Protein AF-A0A835BH33-F1 (afdb_monomer)

Solvent-accessible surface area (backbone atoms only — not comparable to full-atom values): 7454 Å² total; per-residue (Å²): 140,60,70,86,76,38,69,67,46,63,71,43,41,65,60,53,50,51,51,53,51,51,51,51,52,53,50,52,54,50,52,50,50,40,48,76,70,54,49,45,46,80,40,76,40,94,90,46,105,45,78,38,83,45,46,53,61,82,80,37,59,65,74,56,33,54,54,52,49,52,50,52,51,52,51,52,51,49,52,52,52,52,53,72,71,44,67,67,69,64,58,53,55,50,54,52,50,52,53,49,53,51,50,54,51,54,53,50,51,51,51,51,51,50,53,53,50,47,50,65,70,68,53,72,86,86,82,132

Mean predicted aligned error: 17.33 Å

Secondary structure (DSSP, 8-state):
--GGG-HHHHHHHHHHHHHHHHHHHHHHHHHHHHHHTTSEEEEE-SSSSSEEEEEGGGTS-HHHHHHHHHHHHHHHHHHHHHHHHS-HHHHHHHHHHHHHHHHHHHHHHHHHHHHHHHHHHHS-----

pLDDT: mean 76.71, std 11.07, range [39.62, 94.44]

Sequence (128 aa):
MGMLRWPTFKQERATINRLIQSIKRSLDIYKNRRLQVGLFYLTPCTDTCDIELQSQLLRMPLKGAMKRRGQDIKKRRKILASYNTTPADVSATSETRLIRAGMESLLRYTIVSIFIGCIIVLIPKVGG

Organism: NCBI:txid1010633

Structure (mmCIF, N/CA/C/O backbone):
data_AF-A0A835BH33-F1
#
_entry.id   AF-A0A835BH33-F1
#
loop_
_atom_site.group_PDB
_atom_site.id
_atom_site.type_symbol
_atom_site.label_atom_id
_atom_site.label_alt_id
_atom_site.label_comp_id
_atom_site.label_asym_id
_atom_site.label_entity_id
_atom_site.label_seq_id
_atom_site.pdbx_PDB_ins_code
_atom_site.Cartn_x
_atom_site.Cartn_y
_atom_site.Cartn_z
_atom_site.occupancy
_atom_site.B_iso_or_equiv
_atom_site.auth_seq_id
_atom_site.auth_comp_id
_atom_site.auth_asym_id
_atom_site.auth_atom_id
_atom_site.pdbx_PDB_model_num
ATOM 1 N N . MET A 1 1 ? -34.25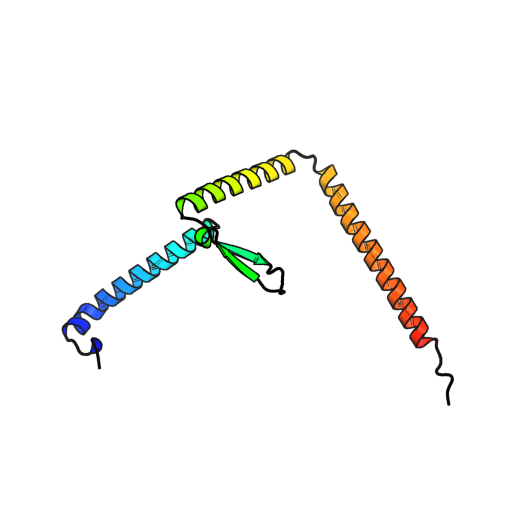0 -11.065 19.771 1.00 48.72 1 MET A N 1
ATOM 2 C CA . MET A 1 1 ? -34.414 -10.241 20.991 1.00 48.72 1 MET A CA 1
ATOM 3 C C . MET A 1 1 ? -33.054 -10.116 21.650 1.00 48.72 1 MET A C 1
ATOM 5 O O . MET A 1 1 ? -32.448 -11.141 21.902 1.00 48.72 1 MET A O 1
ATOM 9 N N . GLY A 1 2 ? -32.533 -8.910 21.856 1.00 73.69 2 GLY A N 1
ATOM 10 C CA . GLY A 1 2 ? -31.167 -8.726 22.360 1.00 73.69 2 GLY A CA 1
ATOM 11 C C . GLY A 1 2 ? -30.985 -7.377 23.045 1.00 73.69 2 GLY A C 1
ATOM 12 O O . GLY A 1 2 ? -31.967 -6.649 23.207 1.00 73.69 2 GLY A O 1
ATOM 13 N N . MET A 1 3 ? -29.729 -7.072 23.398 1.00 66.50 3 MET A N 1
ATOM 14 C CA . MET A 1 3 ? -29.189 -5.913 24.148 1.00 66.50 3 MET A CA 1
ATOM 15 C C . MET A 1 3 ? -29.929 -4.569 23.951 1.00 66.50 3 MET A C 1
ATOM 17 O O . MET A 1 3 ? -30.016 -3.766 24.868 1.00 66.50 3 MET A O 1
ATOM 21 N N . LEU A 1 4 ? -30.566 -4.363 22.796 1.00 67.62 4 LEU A N 1
ATOM 22 C CA . LEU A 1 4 ? -31.485 -3.264 22.462 1.00 67.62 4 LEU A CA 1
ATOM 23 C C . LEU A 1 4 ? -32.675 -3.054 23.426 1.00 67.62 4 LEU A C 1
ATOM 25 O O . LEU A 1 4 ? -33.210 -1.945 23.483 1.00 67.62 4 LEU A O 1
ATOM 29 N N . ARG A 1 5 ? -33.119 -4.085 24.161 1.00 75.31 5 ARG A N 1
ATOM 30 C CA . ARG A 1 5 ? -34.182 -3.958 25.182 1.00 75.31 5 ARG A CA 1
ATOM 31 C C . ARG A 1 5 ? -33.660 -3.551 26.563 1.00 75.31 5 ARG A C 1
ATOM 33 O O . ARG A 1 5 ? -34.475 -3.225 27.420 1.00 75.31 5 ARG A O 1
ATOM 40 N N . TRP A 1 6 ? -32.346 -3.558 26.791 1.00 80.94 6 TRP A N 1
ATOM 41 C CA . TRP A 1 6 ? -31.793 -3.226 28.101 1.00 80.94 6 TRP A CA 1
ATOM 42 C C . TRP A 1 6 ? -31.897 -1.717 28.377 1.00 80.94 6 TRP A C 1
ATOM 44 O O . TRP A 1 6 ? -31.460 -0.915 27.545 1.00 80.94 6 TRP A O 1
ATOM 54 N N . PRO A 1 7 ? -32.452 -1.307 29.532 1.00 77.56 7 PRO A N 1
ATOM 55 C CA . PRO A 1 7 ? -32.580 0.105 29.901 1.00 77.56 7 PRO A CA 1
ATOM 56 C C . PRO A 1 7 ? -31.224 0.820 29.943 1.00 77.56 7 PRO A C 1
ATOM 58 O O . PRO A 1 7 ? -31.071 1.906 29.389 1.00 77.56 7 PRO A O 1
ATOM 61 N N . THR A 1 8 ? -30.215 0.147 30.498 1.00 77.06 8 THR A N 1
ATOM 62 C CA . THR A 1 8 ? -28.817 0.595 30.549 1.00 77.06 8 THR A CA 1
ATOM 63 C C . THR A 1 8 ? -28.206 0.755 29.162 1.00 77.06 8 THR A C 1
ATOM 65 O O . THR A 1 8 ? -27.511 1.732 28.903 1.00 77.06 8 THR A O 1
ATOM 68 N N . PHE A 1 9 ? -28.519 -0.140 28.219 1.00 76.62 9 PHE A N 1
ATOM 69 C CA . PHE A 1 9 ? -28.060 0.005 26.836 1.00 76.62 9 PHE A CA 1
ATOM 70 C C . PHE A 1 9 ? -28.695 1.214 26.141 1.00 76.62 9 PHE A C 1
ATOM 72 O O . PHE A 1 9 ? -28.031 1.866 25.343 1.00 76.62 9 PHE A O 1
ATOM 79 N N . LYS A 1 10 ? -29.961 1.547 26.436 1.00 76.19 10 LYS A N 1
ATOM 80 C CA . LYS A 1 10 ? -30.599 2.763 25.903 1.00 76.19 10 LYS A CA 1
ATOM 81 C C . LYS A 1 10 ? -29.966 4.039 26.459 1.00 76.19 10 LYS A C 1
ATOM 83 O O . LYS A 1 10 ? -29.771 4.968 25.681 1.00 76.19 10 LYS A O 1
ATOM 88 N N . GLN A 1 11 ? -29.627 4.064 27.750 1.00 82.7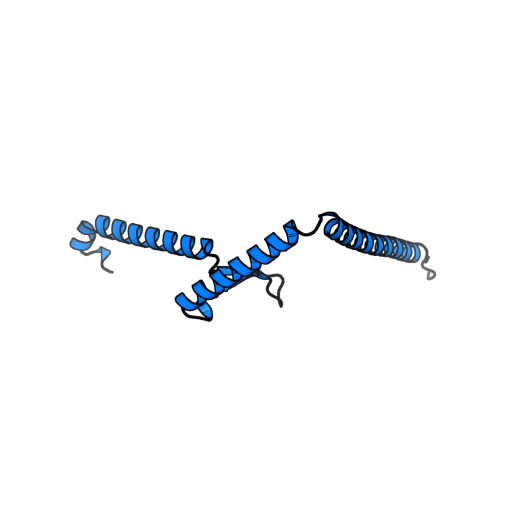5 11 GLN A N 1
ATOM 89 C CA . GLN A 1 11 ? -28.920 5.188 28.376 1.00 82.75 11 GLN A CA 1
ATOM 90 C C . GLN A 1 11 ? -27.514 5.372 27.793 1.00 82.75 11 GLN A C 1
ATOM 92 O O . GLN A 1 11 ? -27.160 6.471 27.378 1.00 82.75 11 GLN A O 1
ATOM 97 N N . GLU A 1 12 ? -26.751 4.287 27.652 1.00 85.38 12 GLU A N 1
ATOM 98 C CA . GLU A 1 12 ? -25.359 4.342 27.182 1.00 85.38 12 GLU A CA 1
ATOM 99 C C . GLU A 1 12 ? -25.207 4.266 25.657 1.00 85.38 12 GLU A C 1
ATOM 101 O O . GLU A 1 12 ? -24.096 4.292 25.126 1.00 85.38 12 GLU A O 1
ATOM 106 N N . ARG A 1 13 ? -26.311 4.197 24.905 1.00 85.31 13 ARG A N 1
ATOM 107 C CA . ARG A 1 13 ? -26.290 4.020 23.444 1.00 85.31 13 ARG A CA 1
ATOM 108 C C . ARG A 1 13 ? -25.454 5.086 22.740 1.00 85.31 13 ARG A C 1
ATOM 110 O O . ARG A 1 13 ? -24.736 4.782 21.788 1.00 85.31 13 ARG A O 1
ATOM 117 N N . ALA A 1 14 ? -25.559 6.333 23.194 1.00 86.44 14 ALA A N 1
ATOM 118 C CA . ALA A 1 14 ? -24.801 7.449 22.641 1.00 86.44 14 ALA A CA 1
ATOM 119 C C . ALA A 1 14 ? -23.293 7.286 22.897 1.00 86.44 14 ALA A C 1
ATOM 121 O O . ALA A 1 14 ? -22.491 7.474 21.980 1.00 86.44 14 ALA A O 1
ATOM 122 N N . THR A 1 15 ? -22.915 6.877 24.110 1.00 89.44 15 THR A N 1
ATOM 123 C CA . THR A 1 15 ? -21.531 6.586 24.506 1.00 89.44 15 THR A CA 1
ATOM 124 C C . THR A 1 15 ? -20.957 5.436 23.683 1.00 89.44 15 THR A C 1
ATOM 126 O O . THR A 1 15 ? -19.895 5.572 23.077 1.00 89.44 15 THR A O 1
ATOM 129 N N . ILE A 1 16 ? -21.701 4.334 23.567 1.00 88.19 16 ILE A N 1
ATOM 130 C CA . ILE A 1 16 ? -21.321 3.160 22.773 1.00 88.19 16 ILE A CA 1
ATOM 131 C C . ILE A 1 16 ? -21.122 3.546 21.303 1.00 88.19 16 ILE A C 1
ATOM 133 O O . ILE A 1 16 ? -20.105 3.200 20.704 1.00 88.19 16 ILE A O 1
ATOM 137 N N . ASN A 1 17 ? -22.040 4.321 20.724 1.00 90.06 17 ASN A N 1
ATOM 138 C CA . ASN A 1 17 ? -21.909 4.786 19.343 1.00 90.06 17 ASN A CA 1
ATOM 139 C C . ASN A 1 17 ? -20.674 5.677 19.144 1.00 90.06 17 ASN A C 1
ATOM 141 O O . ASN A 1 17 ? -19.965 5.512 18.150 1.00 90.06 17 ASN A O 1
ATOM 145 N N . ARG A 1 18 ? -20.377 6.580 20.088 1.00 93.06 18 ARG A N 1
ATOM 146 C CA . ARG A 1 18 ? -19.155 7.402 20.050 1.00 93.06 18 ARG A CA 1
ATOM 147 C C . ARG A 1 18 ? -17.894 6.542 20.097 1.00 93.06 18 ARG A C 1
ATOM 149 O O . ARG A 1 18 ? -16.971 6.785 19.322 1.00 93.06 18 ARG A O 1
ATOM 156 N N . LEU A 1 19 ? -17.864 5.519 20.950 1.00 93.06 19 LEU A N 1
ATOM 157 C CA . LEU A 1 19 ? -16.738 4.586 21.039 1.00 93.06 19 LEU A CA 1
ATOM 158 C C . LEU A 1 19 ? -16.551 3.806 19.734 1.00 93.06 19 LEU A C 1
ATOM 160 O O . LEU A 1 19 ? -15.445 3.767 19.199 1.00 93.06 19 LEU A O 1
ATOM 164 N N . ILE A 1 20 ? -17.632 3.269 19.161 1.00 93.31 20 ILE A N 1
ATOM 165 C CA . ILE A 1 20 ? -17.595 2.585 17.859 1.00 93.31 20 ILE A CA 1
ATOM 166 C C . ILE A 1 20 ? -17.059 3.522 16.770 1.00 93.31 20 ILE A C 1
ATOM 168 O O . ILE A 1 20 ? -16.231 3.122 15.950 1.00 93.31 20 ILE A O 1
ATOM 172 N N . GLN A 1 21 ? -17.498 4.781 16.759 1.00 94.44 21 GLN A N 1
ATOM 173 C CA . GLN A 1 21 ? -17.039 5.767 15.785 1.00 94.44 21 GLN A CA 1
ATOM 174 C C . GLN A 1 21 ? -15.553 6.114 15.968 1.00 94.44 21 GLN A C 1
ATOM 176 O O . GLN A 1 21 ? -14.833 6.268 14.981 1.00 94.44 21 GLN A O 1
ATOM 181 N N . SER A 1 22 ? -15.077 6.183 17.213 1.00 93.81 22 SER A N 1
ATOM 182 C CA . SER A 1 22 ? -13.659 6.375 17.537 1.00 93.81 22 SER A CA 1
ATOM 183 C C . SER A 1 22 ? -12.793 5.206 17.052 1.00 93.81 22 SER A C 1
ATOM 185 O O . SER A 1 22 ? -11.756 5.412 16.413 1.00 93.81 22 SER A O 1
ATOM 187 N N . ILE A 1 23 ? -13.261 3.971 17.261 1.00 93.50 23 ILE A N 1
ATOM 188 C CA . ILE A 1 23 ? -12.599 2.761 16.759 1.00 93.50 23 ILE A CA 1
ATOM 189 C C . ILE A 1 23 ? -12.533 2.791 15.231 1.00 93.50 23 ILE A C 1
ATOM 191 O O . ILE A 1 23 ? -11.452 2.607 14.674 1.00 93.50 23 ILE A O 1
ATOM 195 N N . LYS A 1 24 ? -13.648 3.094 14.549 1.00 93.50 24 LYS A N 1
ATOM 196 C CA . LYS A 1 24 ? -13.683 3.215 13.080 1.00 93.50 24 LYS A CA 1
ATOM 197 C C . LYS A 1 24 ? -12.670 4.236 12.562 1.00 93.50 24 LYS A C 1
ATOM 199 O O . LYS A 1 24 ? -11.878 3.902 11.688 1.00 93.50 24 LYS A O 1
ATOM 204 N N . ARG A 1 25 ? -12.631 5.438 13.149 1.00 94.38 25 ARG A N 1
ATOM 205 C CA . ARG A 1 25 ? -11.651 6.474 12.772 1.00 94.38 25 ARG A CA 1
ATOM 206 C C . ARG A 1 25 ? -10.214 5.998 12.957 1.00 94.38 25 ARG A C 1
ATOM 208 O O . ARG A 1 25 ? -9.375 6.223 12.090 1.00 94.38 25 ARG A O 1
ATOM 215 N N . SER A 1 26 ? -9.929 5.321 14.065 1.00 89.88 26 SER A N 1
ATOM 216 C CA . SER A 1 26 ? -8.594 4.782 14.341 1.00 89.88 26 SER A CA 1
ATOM 217 C C . SER A 1 26 ? -8.189 3.719 13.315 1.00 89.88 26 SER A C 1
ATOM 219 O O . SER A 1 26 ? -7.049 3.705 12.850 1.00 89.88 26 SER A O 1
ATOM 221 N N . LEU A 1 27 ? -9.138 2.871 12.912 1.00 88.50 27 LEU A N 1
ATOM 222 C CA . LEU A 1 27 ? -8.966 1.858 11.870 1.00 88.50 27 LEU A CA 1
ATOM 223 C C . LEU A 1 27 ? -8.694 2.479 10.496 1.00 88.50 27 LEU A C 1
ATOM 225 O O . LEU A 1 27 ? -7.767 2.046 9.810 1.00 88.50 27 LEU A O 1
ATOM 229 N N . ASP A 1 28 ? -9.431 3.525 10.124 1.00 86.94 28 ASP A N 1
ATOM 230 C CA . ASP A 1 28 ? -9.213 4.244 8.865 1.00 86.94 28 ASP A CA 1
ATOM 231 C C . ASP A 1 28 ? -7.842 4.921 8.831 1.00 86.94 28 ASP A C 1
ATOM 233 O O . ASP A 1 28 ? -7.100 4.786 7.855 1.00 86.94 28 ASP A O 1
ATOM 237 N N . ILE A 1 29 ? -7.447 5.587 9.921 1.00 87.44 29 ILE A N 1
ATOM 238 C CA . ILE A 1 29 ? -6.115 6.194 10.047 1.00 87.44 29 ILE A CA 1
ATOM 239 C C . ILE A 1 29 ? -5.029 5.121 9.929 1.00 87.44 29 ILE A C 1
ATOM 241 O O . ILE A 1 29 ? -4.034 5.311 9.226 1.00 87.44 29 ILE A O 1
ATOM 245 N N . TYR A 1 30 ? -5.210 3.980 10.591 1.00 81.31 30 TYR A N 1
ATOM 246 C CA . TYR A 1 30 ? -4.274 2.865 10.528 1.00 81.31 30 TYR A CA 1
ATOM 247 C C . TYR A 1 30 ? -4.146 2.287 9.111 1.00 81.31 30 TYR A C 1
ATOM 249 O O . TYR A 1 30 ? -3.026 2.082 8.629 1.00 81.31 30 TYR A O 1
ATOM 257 N N . LYS A 1 31 ? -5.272 2.082 8.416 1.00 80.62 31 LYS A N 1
ATOM 258 C CA . LYS A 1 31 ? -5.307 1.628 7.019 1.00 80.62 31 LYS A CA 1
ATOM 259 C C . LYS A 1 31 ? -4.595 2.626 6.105 1.00 80.62 31 LYS A C 1
ATOM 261 O O . LYS A 1 31 ? -3.698 2.229 5.362 1.00 80.62 31 LYS A O 1
ATOM 266 N N . ASN A 1 32 ? -4.914 3.915 6.223 1.00 81.31 32 ASN A N 1
ATOM 267 C CA . ASN A 1 32 ? -4.294 4.974 5.427 1.00 81.31 32 ASN A CA 1
ATOM 268 C C . ASN A 1 32 ? -2.785 5.059 5.646 1.00 81.31 32 ASN A C 1
ATOM 270 O O . ASN A 1 32 ? -2.032 5.120 4.677 1.00 81.31 32 ASN A O 1
ATOM 274 N N . ARG A 1 33 ? -2.311 4.984 6.895 1.00 79.06 33 ARG A N 1
ATOM 275 C CA . ARG A 1 33 ? -0.868 4.966 7.186 1.00 79.06 33 ARG A CA 1
ATOM 276 C C . ARG A 1 33 ? -0.176 3.776 6.527 1.00 79.06 33 ARG A C 1
ATOM 278 O O . ARG A 1 33 ? 0.894 3.934 5.950 1.00 79.06 33 ARG A O 1
ATOM 285 N N . ARG A 1 34 ? -0.774 2.583 6.564 1.00 74.81 34 ARG A N 1
ATOM 286 C CA . ARG A 1 34 ? -0.174 1.397 5.929 1.00 74.81 34 ARG A CA 1
ATOM 287 C C . ARG A 1 34 ? -0.156 1.476 4.402 1.00 74.81 34 ARG A C 1
ATOM 289 O O . ARG A 1 34 ? 0.814 1.013 3.801 1.00 74.81 34 ARG A O 1
ATOM 296 N N . LEU A 1 35 ? -1.176 2.085 3.799 1.00 74.50 35 LEU A N 1
ATOM 297 C CA . LEU A 1 35 ? -1.208 2.378 2.365 1.00 74.50 35 LEU A CA 1
ATOM 298 C C . LEU A 1 35 ? -0.126 3.398 1.981 1.00 74.50 35 LEU A C 1
ATOM 300 O O . LEU A 1 35 ? 0.670 3.126 1.089 1.00 74.50 35 LEU A O 1
ATOM 304 N N . GLN A 1 36 ? -0.011 4.514 2.710 1.00 74.06 36 GLN A N 1
ATOM 305 C CA . GLN A 1 36 ? 1.011 5.545 2.463 1.00 74.06 36 GLN A CA 1
ATOM 306 C C . GLN A 1 36 ? 2.443 5.014 2.591 1.00 74.06 36 GLN A C 1
ATOM 308 O O . GLN A 1 36 ? 3.334 5.404 1.838 1.00 74.06 36 GLN A O 1
ATOM 313 N N . VAL A 1 37 ? 2.682 4.097 3.531 1.00 71.06 37 VAL A N 1
ATOM 314 C CA . VAL A 1 37 ? 4.007 3.485 3.717 1.00 71.06 37 VAL A CA 1
ATOM 315 C C . VAL A 1 37 ? 4.327 2.468 2.604 1.00 71.06 37 VAL A C 1
ATOM 317 O O . VAL A 1 37 ? 5.479 2.045 2.481 1.00 71.06 37 VAL A O 1
ATOM 320 N N . GLY A 1 38 ? 3.356 2.124 1.749 1.00 70.19 38 GLY A N 1
ATOM 321 C CA . GLY A 1 38 ? 3.528 1.191 0.633 1.00 70.19 38 GLY A CA 1
ATOM 322 C C . GLY A 1 38 ? 3.686 -0.256 1.093 1.00 70.19 38 GLY A C 1
ATOM 323 O O . GLY A 1 38 ? 4.328 -1.056 0.419 1.00 70.19 38 GLY A O 1
ATOM 324 N N . LEU A 1 39 ? 3.146 -0.589 2.271 1.00 73.38 39 LEU A N 1
ATOM 325 C CA . LEU A 1 39 ? 3.131 -1.965 2.780 1.00 73.38 39 LEU A CA 1
ATOM 326 C C . LEU A 1 39 ? 2.126 -2.844 2.027 1.00 73.38 39 LEU A C 1
ATOM 328 O O . LEU A 1 39 ? 2.205 -4.069 2.105 1.00 73.38 39 LEU A O 1
ATOM 332 N N . PHE A 1 40 ? 1.206 -2.210 1.308 1.00 76.00 40 PHE A N 1
ATOM 333 C CA . PHE A 1 40 ? 0.314 -2.816 0.337 1.00 76.00 40 PHE A CA 1
ATOM 334 C C . PHE A 1 40 ? 0.556 -2.125 -1.002 1.00 76.00 40 PHE A C 1
ATOM 336 O O . PHE A 1 40 ? 0.655 -0.896 -1.042 1.00 76.00 40 PHE A O 1
ATOM 343 N N . TYR A 1 41 ? 0.675 -2.896 -2.073 1.00 75.12 41 TYR A N 1
ATOM 344 C CA . TYR A 1 41 ? 0.807 -2.371 -3.425 1.00 75.12 41 TYR A CA 1
ATOM 345 C C . TYR A 1 41 ? 0.054 -3.261 -4.407 1.00 75.12 41 TYR A C 1
ATOM 347 O O . TYR A 1 41 ? -0.135 -4.454 -4.177 1.00 75.12 41 TYR A O 1
ATOM 355 N N . LEU A 1 42 ? -0.399 -2.641 -5.488 1.00 79.00 42 LEU A N 1
ATOM 356 C CA . LEU A 1 42 ? -1.063 -3.319 -6.586 1.00 79.00 42 LEU A CA 1
ATOM 357 C C . LEU A 1 42 ? -0.001 -3.821 -7.562 1.00 79.00 42 LEU A C 1
ATOM 359 O O . LEU A 1 42 ? 0.943 -3.094 -7.881 1.00 79.00 42 LEU A O 1
ATOM 363 N N . THR A 1 43 ? -0.149 -5.061 -8.008 1.00 76.44 43 THR A N 1
ATOM 364 C CA . THR A 1 43 ? 0.757 -5.706 -8.963 1.00 76.44 43 THR A CA 1
ATOM 365 C C . THR A 1 43 ? -0.097 -6.343 -10.056 1.00 76.44 43 THR A C 1
ATOM 367 O O . THR A 1 43 ? -1.152 -6.882 -9.724 1.00 76.44 43 THR A O 1
ATOM 370 N N . PRO A 1 44 ? 0.299 -6.281 -11.338 1.00 77.69 44 PRO A N 1
ATOM 371 C CA . PRO A 1 44 ? -0.422 -6.997 -12.385 1.00 77.69 44 PRO A CA 1
ATOM 372 C C . PRO A 1 44 ? -0.404 -8.493 -12.072 1.00 77.69 44 PRO A C 1
ATOM 374 O O . PRO A 1 44 ? 0.652 -9.024 -11.713 1.00 77.69 44 PRO A O 1
ATOM 377 N N . CYS A 1 45 ? -1.550 -9.158 -12.191 1.00 78.25 45 CYS A N 1
ATOM 378 C CA . CYS A 1 45 ? -1.578 -10.611 -12.179 1.00 78.25 45 CYS A CA 1
ATOM 379 C C . CYS A 1 45 ? -0.904 -11.112 -13.464 1.00 78.25 45 CYS A C 1
ATOM 381 O O . CYS A 1 45 ? -1.105 -10.552 -14.540 1.00 78.25 45 CYS A O 1
ATOM 383 N N . THR A 1 46 ? -0.040 -12.121 -13.358 1.00 75.75 46 THR A N 1
ATOM 384 C CA . THR A 1 46 ? 0.670 -12.668 -14.526 1.00 75.75 46 THR A CA 1
ATOM 385 C C . THR A 1 46 ? -0.230 -13.538 -15.392 1.00 75.75 46 THR A C 1
ATOM 387 O O . THR A 1 46 ? 0.023 -13.673 -16.586 1.00 75.75 46 THR A O 1
ATOM 390 N N . ASP A 1 47 ? -1.283 -14.090 -14.789 1.00 77.12 47 ASP A N 1
ATOM 391 C CA . ASP A 1 47 ? -2.101 -15.144 -15.387 1.00 77.12 47 ASP A CA 1
ATOM 392 C C . ASP A 1 47 ? -3.460 -14.612 -15.869 1.00 77.12 47 ASP A C 1
ATOM 394 O O . ASP A 1 47 ? -4.132 -15.243 -16.683 1.00 77.12 47 ASP A O 1
ATOM 398 N N . THR A 1 48 ? -3.862 -13.426 -15.405 1.00 70.38 48 THR A N 1
ATOM 399 C CA . THR A 1 48 ? -5.098 -12.743 -15.801 1.00 70.38 48 THR A CA 1
ATOM 400 C C . THR A 1 48 ? -4.825 -11.260 -16.054 1.00 70.38 48 THR A C 1
ATOM 402 O O . THR A 1 48 ? -3.931 -10.673 -15.448 1.00 70.38 48 THR A O 1
ATOM 405 N N . CYS A 1 49 ? -5.609 -10.610 -16.925 1.00 73.62 49 CYS A N 1
ATOM 406 C CA . CYS A 1 49 ? -5.602 -9.146 -17.083 1.00 73.62 49 CYS A CA 1
ATOM 407 C C . CYS A 1 49 ? -6.258 -8.443 -15.879 1.00 73.62 49 CYS A C 1
ATOM 409 O O . CYS A 1 49 ? -7.135 -7.599 -16.048 1.00 73.62 49 CYS A O 1
ATOM 411 N N . ASP A 1 50 ? -5.862 -8.822 -14.668 1.00 78.62 50 ASP A N 1
ATOM 412 C CA . ASP A 1 50 ? -6.429 -8.346 -13.417 1.00 78.62 50 ASP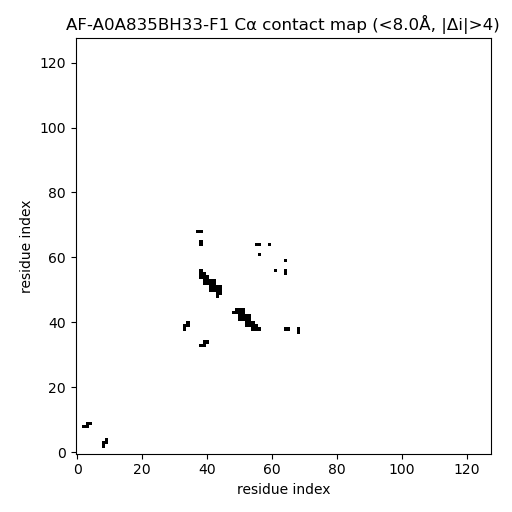 A CA 1
ATOM 413 C C . ASP A 1 50 ? -5.331 -7.809 -12.491 1.00 78.62 50 ASP A C 1
ATOM 415 O O . ASP A 1 50 ? -4.132 -8.019 -12.707 1.00 78.62 50 ASP A O 1
ATOM 419 N N . ILE A 1 51 ? -5.730 -7.065 -11.463 1.00 79.00 51 ILE A N 1
ATOM 420 C CA . ILE A 1 51 ? -4.798 -6.399 -10.548 1.00 79.00 51 ILE A CA 1
ATOM 421 C C . ILE A 1 51 ? -4.834 -7.094 -9.185 1.00 79.00 51 ILE A C 1
ATOM 423 O O . ILE A 1 51 ? -5.856 -7.098 -8.504 1.00 79.00 51 ILE A O 1
ATOM 427 N N . GLU A 1 52 ? -3.693 -7.620 -8.737 1.00 80.44 52 GLU A N 1
ATOM 428 C CA . GLU A 1 52 ? -3.571 -8.291 -7.444 1.00 80.44 52 GLU A CA 1
ATOM 429 C C . GLU A 1 52 ? -3.032 -7.344 -6.358 1.00 80.44 52 GLU A C 1
ATOM 431 O O . GLU A 1 52 ? -2.026 -6.644 -6.530 1.00 80.44 52 GLU A O 1
ATOM 436 N N . LEU A 1 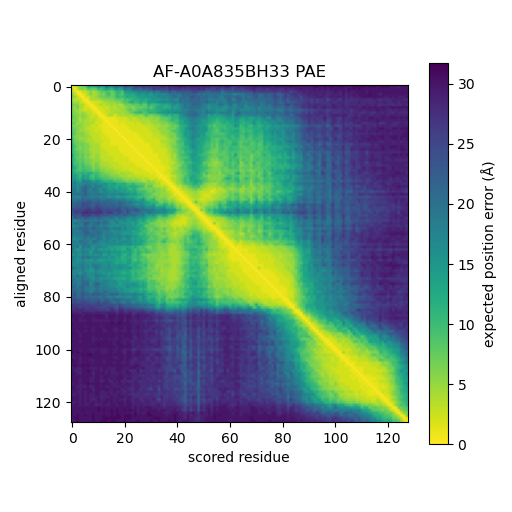53 ? -3.682 -7.347 -5.190 1.00 76.81 53 LEU A N 1
ATOM 437 C CA . LEU A 1 53 ? -3.199 -6.652 -4.000 1.00 76.81 53 LEU A CA 1
ATOM 438 C C . LEU A 1 53 ? -2.141 -7.498 -3.285 1.00 76.81 53 LEU A C 1
ATOM 440 O O . LEU A 1 53 ? -2.460 -8.468 -2.601 1.00 76.81 53 LEU A O 1
ATOM 444 N N . GLN A 1 54 ? -0.882 -7.077 -3.355 1.00 75.62 54 GLN A N 1
ATOM 445 C CA . GLN A 1 54 ? 0.213 -7.727 -2.644 1.00 75.62 54 GLN A CA 1
ATOM 446 C C . GLN A 1 54 ? 0.619 -6.949 -1.394 1.00 75.62 54 GLN A C 1
ATOM 448 O O . GLN A 1 54 ? 0.587 -5.717 -1.337 1.00 75.62 54 GLN A O 1
ATOM 453 N N . SER A 1 55 ? 1.032 -7.684 -0.360 1.00 79.56 55 SER A N 1
ATOM 454 C CA . SER A 1 55 ? 1.582 -7.098 0.858 1.00 79.56 55 SER A CA 1
ATOM 455 C C . SER A 1 55 ? 2.801 -7.853 1.34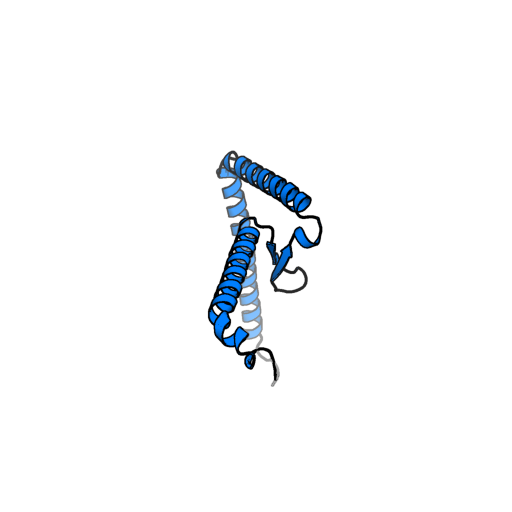7 1.00 79.56 55 SER A C 1
ATOM 457 O O . SER A 1 55 ? 2.775 -9.071 1.522 1.00 79.56 55 SER A O 1
ATOM 459 N N . GLN A 1 56 ? 3.856 -7.111 1.685 1.00 72.75 56 GLN A N 1
ATOM 460 C CA . GLN A 1 56 ? 5.020 -7.696 2.350 1.00 72.75 56 GLN A CA 1
ATOM 461 C C . GLN A 1 56 ? 4.670 -8.216 3.756 1.00 72.75 56 GLN A C 1
ATOM 463 O O . GLN A 1 56 ? 5.328 -9.133 4.236 1.00 72.75 56 GLN A O 1
ATOM 468 N N . LEU A 1 57 ? 3.609 -7.698 4.391 1.00 73.31 57 LEU A N 1
ATOM 469 C CA . LEU A 1 57 ? 3.145 -8.150 5.711 1.00 73.31 57 LEU A CA 1
ATOM 470 C C . LEU A 1 57 ? 2.618 -9.588 5.715 1.00 73.31 57 LEU A C 1
ATOM 472 O O . LEU A 1 57 ? 2.648 -10.224 6.761 1.00 73.31 57 LEU A O 1
ATOM 476 N N . LEU A 1 58 ? 2.143 -10.095 4.573 1.00 71.56 58 LEU A N 1
ATOM 477 C CA . LEU A 1 58 ? 1.666 -11.478 4.453 1.00 71.56 58 LEU A CA 1
ATOM 478 C C . LEU A 1 58 ? 2.814 -12.491 4.516 1.00 71.56 58 LEU A C 1
ATOM 480 O O . LEU A 1 58 ? 2.606 -13.629 4.914 1.00 71.56 58 LEU A O 1
ATOM 484 N N . ARG A 1 59 ? 4.029 -12.082 4.129 1.00 73.62 59 ARG A N 1
ATOM 485 C CA . ARG A 1 59 ? 5.185 -12.981 3.996 1.00 73.62 59 ARG A CA 1
ATOM 486 C C . ARG A 1 59 ? 6.201 -12.849 5.130 1.00 73.62 59 ARG A C 1
ATOM 488 O O . ARG A 1 59 ? 7.086 -13.690 5.240 1.00 73.62 59 ARG A O 1
ATOM 495 N N . MET A 1 60 ? 6.141 -11.784 5.936 1.00 80.12 60 MET A N 1
ATOM 496 C CA . MET A 1 60 ? 7.126 -11.540 6.996 1.00 80.12 60 MET A CA 1
ATOM 497 C C . MET A 1 60 ? 6.589 -10.643 8.125 1.00 80.12 60 MET A C 1
ATOM 499 O O . MET A 1 60 ? 5.705 -9.816 7.890 1.00 80.12 60 MET A O 1
ATOM 503 N N . PRO A 1 61 ? 7.160 -10.733 9.343 1.00 81.69 61 PRO A N 1
ATOM 504 C CA . PRO A 1 61 ? 6.758 -9.890 10.466 1.00 81.69 61 PRO A CA 1
ATOM 505 C C . PRO A 1 61 ? 6.977 -8.398 10.178 1.00 81.69 61 PRO A C 1
ATOM 507 O O . PRO A 1 61 ? 7.920 -8.011 9.482 1.00 81.69 61 PRO A O 1
ATOM 510 N N . LEU A 1 62 ? 6.141 -7.543 10.782 1.00 80.81 62 LEU A N 1
ATOM 511 C CA . LEU A 1 62 ? 6.085 -6.091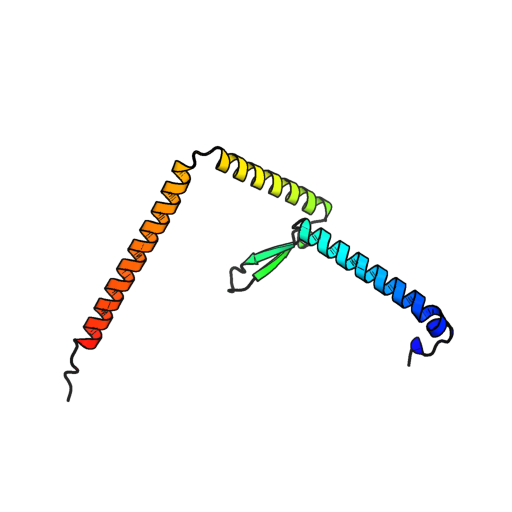 10.538 1.00 80.81 62 LEU A CA 1
ATOM 512 C C . LEU A 1 62 ? 7.464 -5.410 10.562 1.00 80.81 62 LEU A C 1
ATOM 514 O O . LEU A 1 62 ? 7.787 -4.641 9.661 1.00 80.81 62 LEU A O 1
ATOM 518 N N . LYS A 1 63 ? 8.301 -5.716 11.561 1.00 83.25 63 LYS A N 1
ATOM 519 C CA . LYS A 1 63 ? 9.650 -5.135 11.690 1.00 83.25 63 LYS A CA 1
ATOM 520 C C . LYS A 1 63 ? 10.547 -5.499 10.498 1.00 83.25 63 LYS A C 1
ATOM 522 O O . LYS A 1 63 ? 11.300 -4.657 10.010 1.00 83.25 63 LYS A O 1
ATOM 527 N N . GLY A 1 64 ? 10.433 -6.732 10.004 1.00 83.75 64 GLY A N 1
ATOM 528 C CA . GLY A 1 64 ? 11.123 -7.203 8.804 1.00 83.75 64 GLY A CA 1
ATOM 529 C C . GLY A 1 64 ? 10.608 -6.520 7.536 1.00 83.75 64 GLY A C 1
ATOM 530 O O . GLY A 1 64 ? 11.414 -6.026 6.747 1.00 83.75 64 GLY A O 1
ATOM 531 N N . ALA A 1 65 ? 9.284 -6.403 7.394 1.00 82.19 65 ALA A N 1
ATOM 532 C CA . ALA A 1 65 ? 8.650 -5.722 6.263 1.00 82.19 65 ALA A CA 1
ATOM 533 C C . ALA A 1 65 ? 9.077 -4.248 6.180 1.00 82.19 65 ALA A C 1
ATOM 535 O O . ALA A 1 65 ? 9.480 -3.769 5.123 1.00 82.19 65 ALA A O 1
ATOM 536 N N . MET A 1 66 ? 9.093 -3.535 7.312 1.00 81.69 66 MET A N 1
ATOM 537 C CA . MET A 1 66 ? 9.556 -2.145 7.348 1.00 81.69 66 MET A CA 1
ATOM 538 C C . MET A 1 66 ? 11.042 -2.011 6.990 1.00 81.69 66 MET A C 1
ATOM 540 O O . MET A 1 66 ? 11.411 -1.099 6.247 1.00 81.69 66 MET A O 1
ATOM 544 N N . LYS A 1 67 ? 11.896 -2.931 7.463 1.00 85.75 67 LYS A N 1
ATOM 545 C CA . LYS A 1 67 ? 13.327 -2.937 7.123 1.00 85.75 67 LYS A CA 1
ATOM 546 C C . LYS A 1 67 ? 13.548 -3.158 5.623 1.00 85.75 67 LYS A C 1
ATOM 548 O O . LYS A 1 67 ? 14.288 -2.384 5.013 1.00 85.75 67 LYS A O 1
ATOM 553 N N . ARG A 1 68 ? 12.889 -4.158 5.020 1.00 82.44 68 ARG A N 1
ATOM 554 C CA . ARG A 1 68 ? 12.953 -4.408 3.567 1.00 82.44 68 ARG A CA 1
ATOM 555 C C . ARG A 1 68 ? 12.451 -3.215 2.768 1.00 82.44 68 ARG A C 1
ATOM 557 O O . ARG A 1 68 ? 13.157 -2.743 1.885 1.00 82.44 68 ARG A O 1
ATOM 564 N N . ARG A 1 69 ? 11.306 -2.645 3.146 1.00 79.88 69 ARG A N 1
ATOM 565 C CA . ARG A 1 69 ? 10.774 -1.442 2.500 1.00 79.88 69 ARG A CA 1
ATOM 566 C C . ARG A 1 69 ? 11.794 -0.310 2.505 1.00 79.88 69 ARG A C 1
ATOM 568 O O . ARG A 1 69 ? 11.963 0.358 1.486 1.00 79.88 69 ARG A O 1
ATOM 575 N N . GLY A 1 70 ? 12.459 -0.066 3.635 1.00 84.31 70 GLY A N 1
ATOM 576 C CA . GLY A 1 70 ? 13.504 0.955 3.735 1.00 84.31 70 GLY A CA 1
ATOM 577 C C . GLY A 1 70 ? 14.653 0.714 2.751 1.00 84.31 70 GLY A C 1
ATOM 578 O O . GLY A 1 70 ? 15.118 1.649 2.095 1.00 84.31 70 GLY A O 1
ATOM 579 N N . GLN A 1 71 ? 15.065 -0.545 2.585 1.00 86.25 71 GLN A N 1
ATOM 580 C CA . GLN A 1 71 ? 16.056 -0.938 1.580 1.00 86.25 71 GLN A CA 1
ATOM 581 C C . GLN A 1 71 ? 15.545 -0.699 0.152 1.00 86.25 71 GLN A C 1
ATOM 583 O O . GLN A 1 71 ? 16.285 -0.142 -0.658 1.00 86.25 71 GLN A O 1
ATOM 588 N N . ASP A 1 72 ? 14.278 -1.011 -0.133 1.00 84.12 72 ASP A N 1
ATOM 589 C CA . ASP A 1 72 ? 13.656 -0.760 -1.437 1.00 84.12 72 ASP A CA 1
ATOM 590 C C . ASP A 1 72 ? 13.605 0.739 -1.770 1.00 84.12 72 ASP A C 1
ATOM 592 O O . ASP A 1 72 ? 13.939 1.123 -2.892 1.00 84.12 72 ASP A O 1
ATOM 596 N N . ILE A 1 73 ? 13.274 1.617 -0.803 1.00 84.31 73 ILE A N 1
ATOM 597 C CA . ILE A 1 73 ? 13.388 3.081 -0.996 1.00 84.31 73 ILE A CA 1
ATOM 598 C C . ILE A 1 73 ? 14.812 3.436 -1.376 1.00 84.31 73 ILE A C 1
ATOM 600 O O . ILE A 1 73 ? 15.028 4.177 -2.331 1.00 84.31 73 ILE A O 1
ATOM 604 N N . LYS A 1 74 ? 15.784 2.956 -0.595 1.00 89.38 74 LYS A N 1
ATOM 605 C CA . LYS A 1 74 ? 17.187 3.316 -0.781 1.00 89.38 74 LYS A CA 1
ATOM 606 C C . LYS A 1 74 ? 17.672 2.873 -2.160 1.00 89.38 74 LYS A C 1
ATOM 608 O O . LYS A 1 74 ? 18.364 3.640 -2.821 1.00 89.38 74 LYS A O 1
ATOM 613 N N . LYS A 1 75 ? 17.263 1.686 -2.619 1.00 87.69 75 LYS A N 1
ATOM 614 C CA . LYS A 1 75 ? 17.545 1.185 -3.970 1.00 87.69 75 LYS A CA 1
ATOM 615 C C . LYS A 1 75 ? 16.909 2.075 -5.040 1.00 87.69 75 LYS A C 1
ATOM 617 O O . LYS A 1 75 ? 17.617 2.519 -5.934 1.00 87.69 75 LYS A O 1
ATOM 622 N N . ARG A 1 76 ? 15.619 2.412 -4.915 1.00 83.62 76 ARG A N 1
ATOM 623 C CA . ARG A 1 76 ? 14.923 3.311 -5.858 1.00 83.62 76 ARG A CA 1
ATOM 624 C C . ARG A 1 76 ? 15.552 4.705 -5.911 1.00 83.62 76 ARG A C 1
ATOM 626 O O . ARG A 1 76 ? 15.755 5.226 -6.997 1.00 83.62 76 ARG A O 1
ATOM 633 N N . ARG A 1 77 ? 15.927 5.282 -4.762 1.00 87.19 77 ARG A N 1
ATOM 634 C CA . ARG A 1 77 ? 16.641 6.570 -4.709 1.00 87.19 77 ARG A CA 1
ATOM 635 C C . ARG A 1 77 ? 17.995 6.502 -5.399 1.00 87.19 77 ARG A C 1
ATOM 637 O O . ARG A 1 77 ? 18.345 7.444 -6.090 1.00 87.19 77 ARG A O 1
ATOM 644 N N . LYS A 1 78 ? 18.745 5.409 -5.224 1.00 88.38 78 LYS A N 1
ATOM 645 C CA . LYS A 1 78 ? 20.017 5.212 -5.932 1.00 88.38 78 LYS A CA 1
ATOM 646 C C . LYS A 1 78 ? 19.816 5.150 -7.444 1.00 88.38 78 LYS A C 1
ATOM 648 O O . LYS A 1 78 ? 20.556 5.816 -8.147 1.00 88.38 78 LYS A O 1
ATOM 653 N N . ILE A 1 79 ? 18.807 4.411 -7.916 1.00 84.38 79 ILE A N 1
ATOM 654 C CA . ILE A 1 79 ? 18.467 4.324 -9.347 1.00 84.38 79 ILE A CA 1
ATOM 655 C C . ILE A 1 79 ? 18.087 5.705 -9.898 1.00 84.38 79 ILE A C 1
ATOM 657 O O . ILE A 1 79 ? 18.581 6.111 -10.944 1.00 84.38 79 ILE A O 1
ATOM 661 N N . LEU A 1 80 ? 17.250 6.450 -9.172 1.00 82.50 80 LEU A N 1
ATOM 662 C CA . LEU A 1 80 ? 16.854 7.801 -9.568 1.00 82.50 80 LEU A CA 1
ATOM 663 C C . LEU A 1 80 ? 18.053 8.758 -9.597 1.00 82.50 80 LEU A C 1
ATOM 665 O O . LEU A 1 80 ? 18.208 9.526 -10.537 1.00 82.50 80 LEU A O 1
ATOM 669 N N . ALA A 1 81 ? 18.927 8.683 -8.592 1.00 85.56 81 ALA A N 1
ATOM 670 C CA . ALA A 1 81 ? 20.147 9.478 -8.551 1.00 85.56 81 ALA A CA 1
ATOM 671 C C . ALA A 1 81 ? 21.082 9.133 -9.718 1.00 85.56 81 ALA A C 1
ATOM 673 O O . ALA A 1 81 ? 21.585 10.049 -10.357 1.00 85.56 81 ALA A O 1
ATOM 674 N N . SER A 1 82 ? 21.256 7.844 -10.042 1.00 82.31 82 SER A N 1
ATOM 675 C CA . SER A 1 82 ? 22.063 7.427 -11.193 1.00 82.31 82 SER A CA 1
ATOM 676 C C . SER A 1 82 ? 21.460 7.879 -12.520 1.00 82.31 82 SER A C 1
ATOM 678 O O . SER A 1 82 ? 22.199 8.320 -13.393 1.00 82.31 82 SER A O 1
ATOM 680 N N . TYR A 1 83 ? 20.131 7.826 -12.660 1.00 73.94 83 TYR A N 1
ATOM 681 C CA . TYR A 1 83 ? 19.437 8.321 -13.848 1.00 73.94 83 TYR A CA 1
ATOM 682 C C . TYR A 1 83 ? 19.676 9.822 -14.036 1.00 73.94 83 TYR A C 1
ATOM 684 O O . TYR A 1 83 ? 20.052 10.248 -15.119 1.00 73.94 83 TYR A O 1
ATOM 692 N N . ASN A 1 84 ? 19.583 10.605 -12.958 1.00 71.75 84 ASN A N 1
ATOM 693 C CA . ASN A 1 84 ? 19.811 12.051 -12.999 1.00 71.75 84 ASN A CA 1
ATOM 694 C C . ASN A 1 84 ? 21.269 12.447 -13.288 1.00 71.75 84 ASN A C 1
ATOM 696 O O . ASN A 1 84 ? 21.510 13.543 -13.782 1.00 71.75 84 ASN A O 1
ATOM 700 N N . THR A 1 85 ? 22.244 11.596 -12.964 1.00 72.50 85 THR A N 1
ATOM 701 C CA . THR A 1 85 ? 23.662 11.825 -13.301 1.00 72.50 85 THR A CA 1
ATOM 702 C 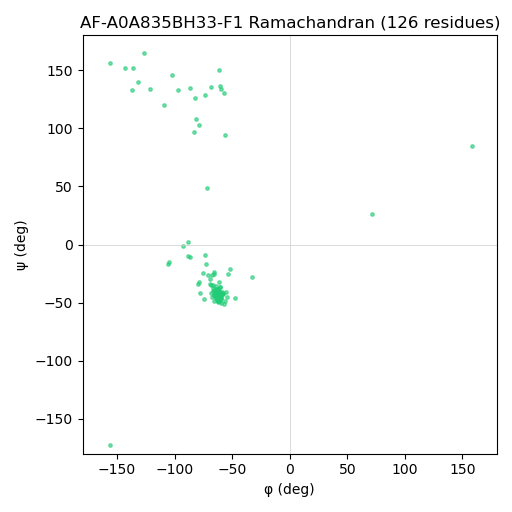C . THR A 1 85 ? 24.055 11.288 -14.675 1.00 72.50 85 THR A C 1
ATOM 704 O O . THR A 1 85 ? 25.159 11.564 -15.136 1.00 72.50 85 THR A O 1
ATOM 707 N N . THR A 1 86 ? 23.189 10.508 -15.327 1.00 61.09 86 THR A N 1
ATOM 708 C CA . THR A 1 86 ? 23.433 10.055 -16.699 1.00 61.09 86 THR A CA 1
ATOM 709 C C . THR A 1 86 ? 23.003 11.188 -17.636 1.00 61.09 86 THR A C 1
ATOM 711 O O . THR A 1 86 ? 21.875 11.662 -17.499 1.00 61.09 86 THR A O 1
ATOM 714 N N . PRO A 1 87 ? 23.855 11.669 -18.559 1.00 58.78 87 PRO A N 1
ATOM 715 C CA . PRO A 1 87 ? 23.462 12.739 -19.469 1.00 58.78 87 PRO A CA 1
ATOM 716 C C . PRO A 1 87 ? 22.211 12.320 -20.255 1.00 58.78 87 PRO A C 1
ATOM 718 O O . PRO A 1 87 ? 22.156 11.217 -20.808 1.00 58.78 87 PRO A O 1
ATOM 721 N N . ALA A 1 88 ? 21.203 13.200 -20.271 1.00 57.72 88 ALA A N 1
ATOM 722 C CA . ALA A 1 88 ? 19.876 12.978 -20.857 1.00 57.72 88 ALA A CA 1
ATOM 723 C C . ALA A 1 88 ? 19.915 12.488 -22.320 1.00 57.72 88 ALA A C 1
ATOM 725 O O . ALA A 1 88 ? 18.979 11.830 -22.779 1.00 57.72 88 ALA A O 1
ATOM 726 N N . ASP A 1 89 ? 21.026 12.729 -23.017 1.00 53.97 89 ASP A N 1
ATOM 727 C CA . ASP A 1 89 ? 21.263 12.324 -24.401 1.00 53.97 89 ASP A CA 1
ATOM 728 C C . ASP A 1 89 ? 21.241 10.806 -24.622 1.00 53.97 89 ASP A C 1
ATOM 730 O O . ASP A 1 89 ? 20.788 10.354 -25.675 1.00 53.97 89 ASP A O 1
ATOM 734 N N . VAL A 1 90 ? 21.666 9.992 -23.644 1.00 57.31 90 VAL A N 1
ATOM 735 C CA . VAL A 1 90 ? 21.719 8.520 -23.794 1.00 57.31 90 VAL A CA 1
ATOM 736 C C . VAL A 1 90 ? 20.337 7.877 -23.609 1.00 57.31 90 VAL A C 1
ATOM 738 O O . VAL A 1 90 ? 20.003 6.903 -24.285 1.00 57.31 90 VAL A O 1
ATOM 741 N N . SER A 1 91 ? 19.502 8.438 -22.728 1.00 53.69 91 SER A N 1
ATOM 742 C CA . SER A 1 91 ? 18.135 7.945 -22.502 1.00 53.69 91 SER A CA 1
ATOM 743 C C . SER A 1 91 ? 17.208 8.326 -23.663 1.00 53.69 91 SER A C 1
ATOM 745 O O . SER A 1 91 ? 16.555 7.454 -24.242 1.00 53.69 91 SER A O 1
ATOM 747 N N . ALA A 1 92 ? 17.254 9.590 -24.106 1.00 56.31 92 ALA A N 1
ATOM 748 C CA . ALA A 1 92 ? 16.462 10.083 -25.234 1.00 56.31 92 ALA A CA 1
ATOM 749 C C . ALA A 1 92 ? 16.769 9.344 -26.551 1.00 56.31 92 ALA A C 1
ATOM 751 O O . ALA A 1 92 ? 15.862 9.054 -27.335 1.00 56.31 92 ALA A O 1
ATOM 752 N N . THR A 1 93 ? 18.029 8.963 -26.798 1.00 56.78 93 THR A N 1
ATOM 753 C CA . THR A 1 93 ? 18.386 8.154 -27.980 1.00 56.78 93 THR A CA 1
ATOM 754 C C . THR A 1 93 ? 17.855 6.722 -27.913 1.00 56.78 93 THR A C 1
ATOM 756 O O . THR A 1 93 ? 17.563 6.133 -28.953 1.00 56.78 93 THR A O 1
ATOM 759 N N . SER A 1 94 ? 17.696 6.139 -26.723 1.00 59.03 94 SER A N 1
ATOM 760 C CA . SER A 1 94 ? 17.132 4.790 -26.583 1.00 59.03 94 SER A CA 1
ATOM 761 C C . SER A 1 94 ? 15.606 4.768 -26.728 1.00 59.03 94 SER A C 1
ATOM 763 O O . SER A 1 94 ? 15.081 3.923 -27.455 1.00 59.03 94 SER A O 1
ATOM 765 N N . GLU A 1 95 ? 14.901 5.740 -26.142 1.00 57.72 95 GLU A N 1
ATOM 766 C CA . GLU A 1 95 ? 13.447 5.886 -26.280 1.00 57.72 95 GLU A CA 1
ATOM 767 C C . GLU A 1 95 ? 13.052 6.193 -27.731 1.00 57.72 95 GLU A C 1
ATOM 769 O O . GLU A 1 95 ? 12.152 5.558 -28.280 1.00 57.72 95 GLU A O 1
ATOM 774 N N . THR A 1 96 ? 13.787 7.080 -28.410 1.00 59.69 96 THR A N 1
ATOM 775 C CA . THR A 1 96 ? 13.559 7.372 -29.838 1.00 59.69 96 THR A CA 1
ATOM 776 C C . THR A 1 96 ? 13.814 6.164 -30.741 1.00 59.69 96 THR A C 1
ATOM 778 O O . THR A 1 96 ? 13.076 5.964 -31.708 1.00 59.69 96 THR A O 1
ATOM 781 N N . ARG A 1 97 ? 14.800 5.310 -30.428 1.00 59.59 97 ARG A N 1
ATOM 782 C CA . ARG A 1 97 ? 15.033 4.047 -31.158 1.00 59.59 97 ARG A CA 1
ATOM 783 C C . ARG A 1 97 ? 13.888 3.054 -30.979 1.00 59.59 97 ARG A C 1
ATOM 785 O O . ARG A 1 97 ? 13.492 2.418 -31.952 1.00 59.59 97 ARG A O 1
ATOM 792 N N . LEU A 1 98 ? 13.345 2.939 -29.769 1.00 63.00 98 LEU A N 1
ATOM 793 C CA . LEU A 1 98 ? 12.229 2.039 -29.462 1.00 63.00 98 LEU A CA 1
ATOM 794 C C . LEU A 1 98 ? 10.934 2.503 -30.148 1.00 63.00 98 LEU A C 1
ATOM 796 O O . LEU A 1 98 ? 10.236 1.694 -30.758 1.00 63.00 98 LEU A O 1
ATOM 800 N N . ILE A 1 99 ? 10.671 3.814 -30.141 1.00 68.44 99 ILE A N 1
ATOM 801 C CA . ILE A 1 99 ? 9.544 4.428 -30.860 1.00 68.44 99 ILE A CA 1
ATOM 802 C C . ILE A 1 99 ? 9.697 4.236 -32.375 1.00 68.44 99 ILE A C 1
ATOM 804 O O . ILE A 1 99 ? 8.736 3.845 -33.038 1.00 68.44 99 ILE A O 1
ATOM 808 N N . ARG A 1 100 ? 10.903 4.432 -32.929 1.00 68.00 100 ARG A N 1
ATOM 809 C CA . ARG A 1 100 ? 11.179 4.188 -34.355 1.00 68.00 100 ARG A CA 1
ATOM 810 C C . ARG A 1 100 ? 10.946 2.722 -34.734 1.00 68.00 100 ARG A C 1
ATOM 812 O O . ARG A 1 100 ? 10.271 2.465 -35.725 1.00 68.00 100 ARG A O 1
ATOM 819 N N . ALA A 1 101 ? 11.442 1.772 -33.941 1.00 69.12 101 ALA A N 1
ATOM 820 C CA . ALA A 1 101 ? 11.243 0.344 -34.194 1.00 69.12 101 ALA A CA 1
ATOM 821 C C . ALA A 1 101 ? 9.758 -0.063 -34.113 1.00 69.12 101 ALA A C 1
ATOM 823 O O . ALA A 1 101 ? 9.273 -0.838 -34.940 1.00 69.12 101 ALA A O 1
ATOM 824 N N . GLY A 1 102 ? 9.013 0.499 -33.154 1.00 69.81 102 GLY A N 1
ATOM 825 C CA . GLY A 1 102 ? 7.564 0.318 -33.050 1.00 69.81 102 GLY A CA 1
ATOM 826 C C . GLY A 1 102 ? 6.810 0.876 -34.261 1.00 69.81 102 GLY A C 1
ATOM 827 O O . GLY A 1 102 ? 5.950 0.191 -34.813 1.00 69.81 102 GLY A O 1
ATOM 828 N N . MET A 1 103 ? 7.174 2.078 -34.725 1.00 75.00 103 MET A N 1
ATOM 829 C CA . MET A 1 103 ? 6.610 2.688 -35.936 1.00 75.00 103 MET A CA 1
ATOM 830 C C . MET A 1 103 ? 6.887 1.857 -37.190 1.00 75.00 103 MET A C 1
ATOM 832 O O . MET A 1 103 ? 5.973 1.656 -37.984 1.00 75.00 103 MET A O 1
ATOM 836 N N . GLU A 1 104 ? 8.105 1.338 -37.368 1.00 77.19 104 GLU A N 1
ATOM 837 C CA . GLU A 1 104 ? 8.437 0.477 -38.512 1.00 77.19 104 GLU A CA 1
ATOM 838 C C . GLU A 1 104 ? 7.607 -0.810 -38.524 1.00 77.19 104 GLU A C 1
ATOM 840 O O . GLU A 1 104 ? 7.123 -1.226 -39.577 1.00 77.19 104 GLU A O 1
ATOM 845 N N . SER A 1 105 ? 7.399 -1.422 -37.356 1.00 77.25 105 SER A N 1
ATOM 846 C CA . SER A 1 105 ? 6.538 -2.599 -37.221 1.00 77.25 105 SER A CA 1
ATOM 847 C C . SER A 1 105 ? 5.090 -2.273 -37.596 1.00 77.25 105 SER A C 1
ATOM 849 O O . SER A 1 105 ? 4.497 -2.955 -38.430 1.00 77.25 105 SER A O 1
ATOM 851 N N . LEU A 1 106 ? 4.540 -1.179 -37.059 1.00 80.88 106 LEU A N 1
ATOM 852 C CA . LEU A 1 106 ? 3.168 -0.752 -37.339 1.00 80.88 106 LEU A CA 1
ATOM 853 C C . LEU A 1 106 ? 2.952 -0.471 -38.834 1.00 80.88 106 LEU A C 1
ATOM 855 O O . LEU A 1 106 ? 1.945 -0.881 -39.403 1.00 80.88 106 LEU A O 1
ATOM 859 N N 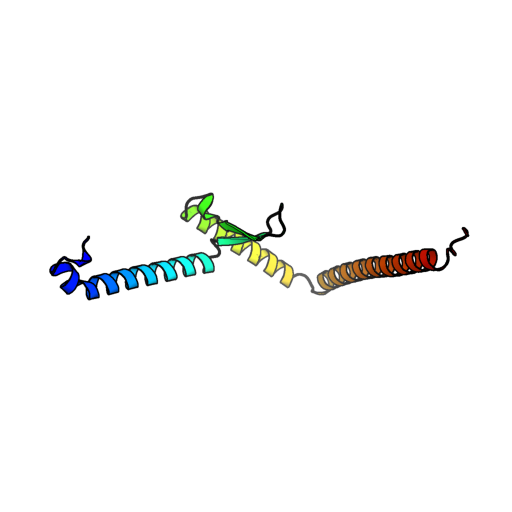. LEU A 1 107 ? 3.933 0.168 -39.475 1.00 85.19 107 LEU A N 1
ATOM 860 C CA . LEU A 1 107 ? 3.902 0.512 -40.894 1.00 85.19 107 LEU A CA 1
ATOM 861 C C . LEU A 1 107 ? 4.004 -0.734 -41.790 1.00 85.19 107 LEU A C 1
ATOM 863 O O . LEU A 1 107 ? 3.350 -0.813 -42.826 1.00 85.19 107 LEU A O 1
ATOM 867 N N . ARG A 1 108 ? 4.754 -1.762 -41.370 1.00 86.12 108 ARG A N 1
ATOM 868 C CA . ARG A 1 108 ? 4.744 -3.072 -42.044 1.00 86.12 108 ARG A CA 1
ATOM 869 C C . ARG A 1 108 ? 3.382 -3.754 -41.932 1.00 86.12 108 ARG A C 1
ATOM 871 O O . ARG A 1 108 ? 2.883 -4.258 -42.934 1.00 86.12 108 ARG A O 1
ATOM 878 N N . TYR A 1 109 ? 2.763 -3.748 -40.751 1.00 84.38 109 TYR A N 1
ATOM 879 C CA . TYR A 1 109 ? 1.449 -4.367 -40.551 1.00 84.38 109 TYR A CA 1
ATOM 880 C C . TYR A 1 109 ? 0.334 -3.670 -41.337 1.00 84.38 109 TYR A C 1
ATOM 882 O O . TYR A 1 109 ? -0.520 -4.355 -41.899 1.00 84.38 109 TYR A O 1
ATOM 890 N N . THR A 1 110 ? 0.342 -2.337 -41.430 1.00 83.44 110 THR A N 1
ATOM 891 C CA . THR A 1 110 ? -0.646 -1.607 -42.240 1.00 83.44 110 THR A CA 1
ATOM 892 C C . THR A 1 110 ? -0.490 -1.911 -43.724 1.00 83.44 110 THR A C 1
ATOM 894 O O . THR A 1 110 ? -1.486 -2.196 -44.385 1.00 83.44 110 THR A O 1
ATOM 897 N N . ILE A 1 111 ? 0.744 -1.940 -44.236 1.00 85.88 111 ILE A N 1
ATOM 898 C CA . ILE A 1 111 ? 1.017 -2.315 -45.627 1.00 85.88 111 ILE A CA 1
ATOM 899 C C . ILE A 1 111 ? 0.530 -3.744 -45.900 1.00 85.88 111 ILE A C 1
ATOM 901 O O . ILE A 1 111 ? -0.231 -3.957 -46.840 1.00 85.88 111 ILE A O 1
ATOM 905 N N . VAL A 1 112 ? 0.896 -4.716 -45.058 1.00 87.44 112 VAL A N 1
ATOM 906 C CA . VAL A 1 112 ? 0.471 -6.119 -45.217 1.00 87.44 112 VAL A CA 1
ATOM 907 C C . VAL A 1 112 ? -1.054 -6.258 -45.161 1.00 87.44 112 VAL A C 1
ATOM 909 O O . VAL A 1 112 ? -1.627 -6.969 -45.982 1.00 87.44 112 VAL A O 1
ATOM 912 N N . SER A 1 113 ? -1.725 -5.548 -44.252 1.00 85.31 113 SER A N 1
ATOM 913 C CA . SER A 1 113 ? -3.190 -5.545 -44.145 1.00 85.31 113 SER A CA 1
ATOM 914 C C . SER A 1 113 ? -3.863 -5.015 -45.415 1.00 85.31 113 SER A C 1
ATOM 916 O O . SER A 1 113 ? -4.806 -5.626 -45.918 1.00 85.31 113 SER A O 1
ATOM 918 N N . ILE A 1 114 ? -3.331 -3.932 -45.992 1.00 86.06 114 ILE A N 1
ATOM 919 C CA . ILE A 1 114 ? -3.818 -3.382 -47.263 1.00 86.06 114 ILE A CA 1
ATOM 920 C C . ILE A 1 114 ? -3.592 -4.383 -48.400 1.00 86.06 114 ILE A C 1
ATOM 922 O O . ILE A 1 114 ? -4.518 -4.635 -49.161 1.00 86.06 114 ILE A O 1
ATOM 926 N N . PHE A 1 115 ? -2.414 -5.008 -48.494 1.00 86.00 115 PHE A N 1
ATOM 927 C CA . PHE A 1 115 ? -2.140 -6.023 -49.519 1.00 86.00 115 PHE A CA 1
ATOM 928 C C . PHE A 1 115 ? -3.083 -7.226 -49.419 1.00 86.00 115 PHE A C 1
ATOM 930 O O . PHE A 1 115 ? -3.612 -7.665 -50.436 1.00 86.00 115 PHE A O 1
ATOM 937 N N . ILE A 1 116 ? -3.342 -7.732 -48.210 1.00 83.25 116 ILE A N 1
ATOM 938 C CA . ILE A 1 116 ? -4.296 -8.827 -47.988 1.00 83.25 116 ILE A CA 1
ATOM 939 C C . ILE A 1 116 ? -5.711 -8.387 -48.382 1.00 83.25 116 ILE A C 1
ATOM 941 O O . ILE A 1 116 ? -6.394 -9.112 -49.101 1.00 83.25 116 ILE A O 1
ATOM 945 N N . GLY A 1 117 ? -6.134 -7.186 -47.977 1.00 75.69 117 GLY A N 1
ATOM 946 C CA . GLY A 1 117 ? -7.421 -6.614 -48.377 1.00 75.69 117 GLY A CA 1
ATOM 947 C C . GLY A 1 117 ? -7.553 -6.472 -49.896 1.00 75.69 117 GLY A C 1
ATOM 948 O O . GLY A 1 117 ? -8.574 -6.853 -50.464 1.00 75.69 117 GLY A O 1
ATOM 949 N N . CYS A 1 118 ? -6.502 -6.008 -50.574 1.00 77.94 118 CYS A N 1
ATOM 950 C CA . CYS A 1 118 ? -6.457 -5.909 -52.029 1.00 77.94 118 CYS A CA 1
ATOM 951 C C . CYS A 1 118 ? -6.523 -7.284 -52.700 1.00 77.94 118 CYS A C 1
ATOM 953 O O . CYS A 1 118 ? -7.263 -7.425 -53.664 1.00 77.94 118 CYS A O 1
ATOM 955 N N . ILE A 1 119 ? -5.824 -8.303 -52.190 1.00 79.25 119 ILE A N 1
ATOM 956 C CA . ILE A 1 119 ? -5.902 -9.675 -52.718 1.00 79.25 119 ILE A CA 1
ATOM 957 C C . ILE A 1 119 ? -7.323 -10.233 -52.565 1.00 79.25 119 ILE A C 1
ATOM 959 O O . ILE A 1 119 ? -7.852 -10.808 -53.508 1.00 79.25 119 ILE A O 1
ATOM 963 N N . ILE A 1 120 ? -7.976 -10.020 -51.420 1.00 76.94 120 ILE A N 1
ATOM 964 C CA . ILE A 1 120 ? -9.351 -10.491 -51.185 1.00 76.94 120 ILE A CA 1
ATOM 965 C C . ILE A 1 120 ? -10.350 -9.815 -52.139 1.00 76.94 120 ILE A C 1
ATOM 967 O O . ILE A 1 120 ? -11.268 -10.471 -52.622 1.00 76.94 120 ILE A O 1
ATOM 971 N N . VAL A 1 121 ? -10.173 -8.523 -52.432 1.00 72.19 121 VAL A N 1
ATOM 972 C CA . VAL A 1 121 ? -11.057 -7.761 -53.336 1.00 72.19 121 VAL A CA 1
ATOM 973 C C . VAL A 1 121 ? -10.758 -8.037 -54.817 1.00 72.19 121 VAL A C 1
ATOM 975 O O . VAL A 1 121 ? -11.671 -8.011 -55.639 1.00 72.19 121 VAL A O 1
ATOM 978 N N . LEU A 1 122 ? -9.497 -8.310 -55.167 1.00 63.53 122 LEU A N 1
ATOM 979 C CA . LEU A 1 122 ? -9.038 -8.535 -56.543 1.00 63.53 122 LEU A CA 1
ATOM 980 C C . LEU A 1 122 ? -9.038 -10.008 -56.968 1.00 63.53 122 LEU A C 1
ATOM 982 O O . LEU A 1 122 ? -8.704 -10.280 -58.118 1.00 63.53 122 LEU A O 1
ATOM 986 N N . ILE A 1 123 ? -9.406 -10.956 -56.097 1.00 59.91 123 ILE A N 1
ATOM 987 C CA . ILE A 1 123 ? -9.785 -12.310 -56.521 1.00 59.91 123 ILE A CA 1
ATOM 988 C C . ILE A 1 123 ? -11.263 -12.247 -56.936 1.00 59.91 123 ILE A C 1
ATOM 990 O O . ILE A 1 123 ? -12.142 -12.327 -56.072 1.00 59.91 123 ILE A O 1
ATOM 994 N N . PRO A 1 124 ? -11.591 -12.096 -58.235 1.00 54.28 124 PRO A N 1
ATOM 995 C CA . PRO A 1 124 ? -12.957 -12.301 -58.673 1.00 54.28 124 PRO A CA 1
ATOM 996 C C . PRO A 1 124 ? -13.335 -13.743 -58.341 1.00 54.28 124 PRO A C 1
ATOM 998 O O . PRO A 1 124 ? -12.560 -14.674 -58.575 1.00 54.28 124 PRO A O 1
ATOM 1001 N N . LYS A 1 125 ? -14.541 -13.937 -57.802 1.00 56.12 125 LYS A N 1
ATOM 1002 C CA . LYS A 1 125 ? -15.183 -15.251 -57.772 1.00 56.12 125 LYS A CA 1
ATOM 1003 C C . LYS A 1 125 ? -15.272 -15.767 -59.213 1.00 56.12 125 LYS A C 1
ATOM 1005 O O . LYS A 1 125 ? -16.208 -15.443 -59.933 1.00 56.12 125 LYS A O 1
ATOM 1010 N N . VAL A 1 126 ? -14.293 -16.559 -59.642 1.00 56.62 126 VAL A N 1
ATOM 1011 C CA . VAL A 1 126 ? -14.447 -17.459 -60.784 1.00 56.62 126 VAL A CA 1
ATOM 1012 C C . VAL A 1 126 ? -15.211 -18.661 -60.250 1.00 56.62 126 VAL A C 1
ATOM 1014 O O . VAL A 1 126 ? -14.661 -19.472 -59.509 1.00 56.62 126 VAL A O 1
ATOM 1017 N N . GLY A 1 127 ? -16.503 -18.726 -60.552 1.00 53.31 127 GLY A N 1
ATOM 1018 C CA . GLY A 1 127 ? -17.349 -19.848 -60.160 1.00 53.31 127 GLY A CA 1
ATOM 1019 C C . GLY A 1 127 ? -18.823 -19.474 -60.148 1.00 53.31 127 GLY A C 1
ATOM 1020 O O . GLY A 1 127 ? -19.358 -19.123 -59.095 1.00 53.31 127 GLY A O 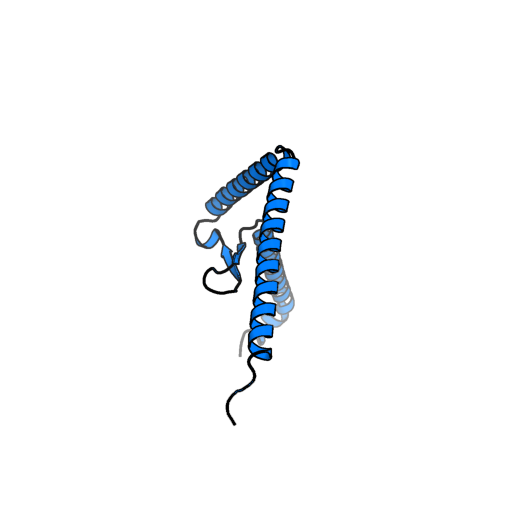1
ATOM 1021 N N . GLY A 1 128 ? -19.437 -19.557 -61.326 1.00 39.62 128 GLY A N 1
ATOM 1022 C CA . GLY A 1 128 ? -20.860 -19.395 -61.605 1.00 39.62 128 GLY A CA 1
ATOM 1023 C C . GLY A 1 128 ? -21.081 -19.516 -63.099 1.00 39.62 128 GLY A C 1
ATOM 1024 O O . GLY A 1 128 ? -21.007 -18.459 -63.756 1.00 39.62 128 GLY A O 1
#

Radius of gyration: 30.35 Å; Cα contacts (8 Å, |Δi|>4): 41; chains: 1; bounding box: 58×33×92 Å

Nearest PDB structures (foldseek):
  1fxk-assembly1_B  TM=3.930E-01  e=9.103E+00  Methanothermobacter thermautotrophicus

Foldseek 3Di:
DDPVPDPVCVVCVVVVVVVVVVVVVVVVVVVVVCVVLPQWDWDQDPVDNDIDIDGPVVVDPPVVSSVVSVVVVVVVVVVVVVVVPPPPVVVVVVVVVVVVVVVVVVVVVVVVVVVVVCVVVPPPPPDD